Protein AF-A0A0A1F9V7-F1 (afdb_monomer)

Radius of gyration: 19.73 Å; Cα contacts (8 Å, |Δi|>4): 124; chains: 1; bounding box: 33×44×60 Å

Secondary structure (DSSP, 8-state):
--HHHHHHHHSPPHHHHHHHHHHHHHHT-EEEEE-TTSS-EEEE--HHHHHHHHS--EEEEEETTEEEEEESS-----GGGTTT------S--------SS------------

Nearest PDB structures (foldseek):
  3edy-assembly1_A  TM=7.798E-01  e=4.664E-02  Homo sapiens
  1t1e-assembly1_A  TM=7.874E-01  e=8.044E-02  Bacillus sp. MN-32
  3ee6-assembly1_A  TM=8.319E-01  e=1.387E-01  Homo sapiens
  7cim-assembly1_A  TM=3.454E-01  e=3.876E+00  Streptomyces sp. 590 KI-2014
  4s36-assembly1_A  TM=1.949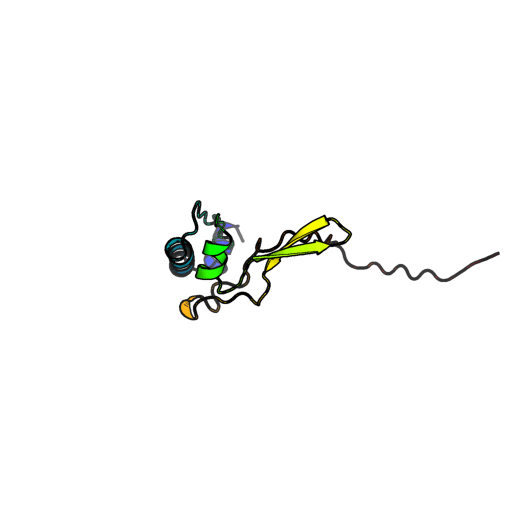E-01  e=2.695E+00  Pseudomonas aeruginosa

Foldseek 3Di:
DDLVVCLVPPADDPVLLVVVVVLLVVLPWAPWDADPSRPDTDTDDDQSSQCSSFVWGKDWDADPNDIWIATPDHTDHPPSNVVVDPDDPDRIPPDDDDPPPDDPPPPDDDDDD

Mean predicted aligned error: 9.05 Å

Organism: NCBI:txid279058

Structure (mmCIF, N/CA/C/O backbone):
data_AF-A0A0A1F9V7-F1
#
_entry.id   AF-A0A0A1F9V7-F1
#
loop_
_atom_site.group_PDB
_atom_site.id
_atom_site.type_symbol
_atom_site.label_atom_id
_atom_site.label_alt_id
_atom_site.label_comp_id
_atom_site.label_asym_id
_atom_site.label_entity_id
_atom_site.label_seq_id
_atom_site.pdbx_PDB_ins_code
_atom_site.Cartn_x
_atom_site.Cartn_y
_atom_site.Cartn_z
_atom_site.occupancy
_atom_site.B_iso_or_equiv
_atom_site.auth_seq_id
_atom_site.auth_comp_id
_atom_site.auth_asym_id
_atom_site.auth_atom_id
_atom_site.pdbx_PDB_model_num
ATOM 1 N N . MET A 1 1 ? -21.193 21.039 9.481 1.00 66.81 1 MET A N 1
ATOM 2 C CA . MET A 1 1 ? -20.562 19.863 10.124 1.00 66.81 1 MET A CA 1
ATOM 3 C C . MET A 1 1 ? -19.089 20.183 10.309 1.00 66.81 1 MET A C 1
ATOM 5 O O . MET A 1 1 ? -18.518 20.747 9.383 1.00 66.81 1 MET A O 1
ATOM 9 N N . THR A 1 2 ? -18.495 19.903 11.471 1.00 85.00 2 THR A N 1
ATOM 10 C CA . THR A 1 2 ? -17.041 20.083 11.671 1.00 85.00 2 THR A CA 1
ATOM 11 C C . THR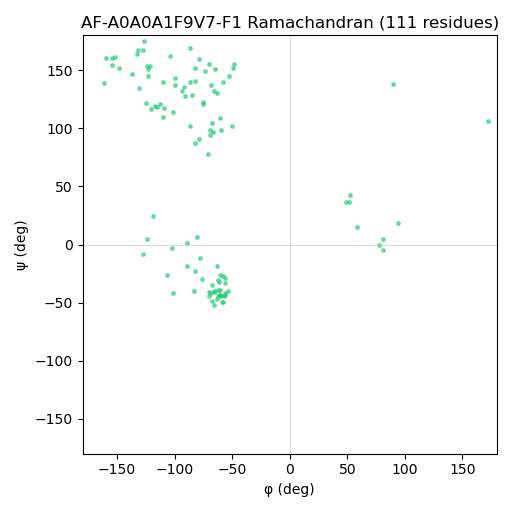 A 1 2 ? -16.258 18.910 11.057 1.00 85.00 2 THR A C 1
ATOM 13 O O . THR A 1 2 ? -16.844 17.838 10.868 1.00 85.00 2 THR A O 1
ATOM 16 N N . PRO A 1 3 ? -14.950 19.057 10.766 1.00 76.50 3 PRO A N 1
ATOM 17 C CA . PRO A 1 3 ? -14.117 17.945 10.297 1.00 76.50 3 PRO A CA 1
ATOM 18 C C . PRO A 1 3 ? -14.171 16.719 11.222 1.00 76.50 3 PRO A C 1
ATOM 20 O O . PRO A 1 3 ? -14.302 15.592 10.760 1.00 76.50 3 PRO A O 1
ATOM 23 N N . GLU A 1 4 ? -14.180 16.930 12.538 1.00 77.56 4 GLU A N 1
ATOM 24 C CA . GLU A 1 4 ? -14.268 15.857 13.538 1.00 77.56 4 GLU A CA 1
ATOM 25 C C . GLU A 1 4 ? -15.619 15.126 13.485 1.00 77.56 4 GLU A C 1
ATOM 27 O O . GLU A 1 4 ? -15.680 13.899 13.575 1.00 77.56 4 GLU A O 1
ATOM 32 N N . GLN A 1 5 ? -16.716 15.867 13.287 1.00 77.25 5 GLN A N 1
ATOM 33 C CA . GLN A 1 5 ? -18.052 15.288 13.117 1.00 77.25 5 GLN A CA 1
ATOM 34 C C . GLN A 1 5 ? -18.178 14.494 11.810 1.00 77.25 5 GLN A C 1
ATOM 36 O O . GLN A 1 5 ? -18.886 13.486 11.788 1.00 77.25 5 GLN A O 1
ATOM 41 N N . PHE A 1 6 ? -17.505 14.927 10.739 1.00 79.94 6 PHE A N 1
ATOM 42 C CA . PHE A 1 6 ? -17.433 14.183 9.480 1.00 79.94 6 PHE A CA 1
ATOM 43 C C . PHE A 1 6 ? -16.670 12.870 9.672 1.00 79.94 6 PHE A C 1
ATOM 45 O O . PHE A 1 6 ? -17.215 11.802 9.397 1.00 79.94 6 PHE A O 1
ATOM 52 N N . THR A 1 7 ? -15.464 12.929 10.243 1.00 75.75 7 THR A N 1
ATOM 53 C CA . THR A 1 7 ? -14.644 11.744 10.532 1.00 75.75 7 THR A CA 1
ATOM 54 C C . THR A 1 7 ? -15.397 10.742 11.403 1.00 75.75 7 THR A C 1
ATOM 56 O O . THR A 1 7 ? -15.406 9.551 11.110 1.00 75.75 7 THR A O 1
ATOM 59 N N . LYS A 1 8 ? -16.107 11.193 12.443 1.00 74.94 8 LYS A N 1
ATOM 60 C CA . LYS A 1 8 ? -16.882 10.289 13.308 1.00 74.94 8 LYS A CA 1
ATOM 61 C C . LYS A 1 8 ? -17.976 9.513 12.560 1.00 74.94 8 LYS A C 1
ATOM 63 O O . LYS A 1 8 ? -18.378 8.451 13.024 1.00 74.94 8 LYS A O 1
ATOM 68 N N . ARG A 1 9 ? -18.486 10.049 11.448 1.00 78.06 9 ARG A N 1
ATOM 69 C CA . ARG A 1 9 ? -19.655 9.503 10.744 1.00 78.06 9 ARG A CA 1
ATOM 70 C C . ARG A 1 9 ? -19.320 8.800 9.431 1.00 78.06 9 ARG A C 1
ATOM 72 O O . ARG A 1 9 ? -20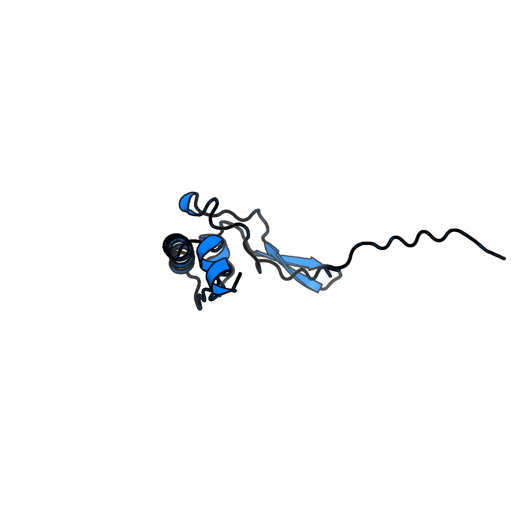.084 7.932 9.027 1.00 78.06 9 ARG A O 1
ATOM 79 N N . PHE A 1 10 ? -18.216 9.174 8.789 1.00 83.00 10 PHE A N 1
ATOM 80 C CA . PHE A 1 10 ? -17.867 8.720 7.441 1.00 83.00 10 PHE A CA 1
ATOM 81 C C . PHE A 1 10 ? -16.463 8.127 7.320 1.00 83.00 10 PHE A C 1
ATOM 83 O O . PHE A 1 10 ? -16.132 7.598 6.264 1.00 83.00 10 PHE A O 1
ATOM 90 N N . ALA A 1 11 ? -15.627 8.213 8.358 1.00 86.00 11 ALA A N 1
ATOM 91 C CA . ALA A 1 11 ? -14.334 7.546 8.320 1.00 86.00 11 ALA A CA 1
ATOM 92 C C . ALA A 1 11 ? -14.464 6.061 8.687 1.00 86.00 11 ALA A C 1
ATOM 94 O O . ALA A 1 11 ? -15.325 5.716 9.507 1.00 86.00 11 ALA A O 1
ATOM 95 N N . PRO A 1 12 ? -13.561 5.205 8.174 1.00 92.69 12 PRO A N 1
ATOM 96 C CA . PRO A 1 12 ? -13.411 3.836 8.651 1.00 92.69 12 PRO A CA 1
ATOM 97 C C . PRO A 1 12 ? -13.300 3.766 10.178 1.00 92.69 12 PRO A C 1
ATOM 99 O O . PRO A 1 12 ? -12.836 4.712 10.833 1.00 92.69 12 PRO A O 1
ATOM 102 N N . THR A 1 13 ? -13.725 2.649 10.764 1.00 93.88 13 THR A N 1
ATOM 103 C CA . THR A 1 13 ? -13.569 2.435 12.207 1.00 93.88 13 THR A CA 1
ATOM 104 C C . THR A 1 13 ? -12.094 2.232 12.556 1.00 93.88 13 THR A C 1
ATOM 106 O O . THR A 1 13 ? -11.302 1.795 11.723 1.00 93.88 13 THR A O 1
ATOM 109 N N . GLU A 1 14 ? -11.699 2.526 13.795 1.00 94.19 14 GLU A N 1
ATOM 110 C CA . GLU A 1 14 ? -10.319 2.267 14.238 1.00 94.19 14 GLU A CA 1
ATOM 111 C C . GLU A 1 14 ? -9.963 0.777 14.174 1.00 94.19 14 GLU A C 1
ATOM 113 O O . GLU A 1 14 ? -8.832 0.428 13.854 1.00 94.19 14 GLU A O 1
ATOM 118 N N . ALA A 1 15 ? -10.942 -0.105 14.402 1.00 95.75 15 ALA A N 1
ATOM 119 C CA . ALA A 1 15 ? -10.758 -1.545 14.272 1.00 95.75 15 ALA A CA 1
ATOM 120 C C . ALA A 1 15 ? -10.458 -1.960 12.822 1.00 95.75 15 ALA A C 1
ATOM 122 O O . ALA A 1 15 ? -9.590 -2.799 12.593 1.00 95.75 15 ALA A O 1
ATOM 123 N N . ASP A 1 16 ? -11.141 -1.367 11.840 1.00 96.56 16 ASP A N 1
ATOM 124 C CA . ASP A 1 16 ? -10.899 -1.659 10.424 1.00 96.56 16 ASP A CA 1
ATOM 125 C C . ASP A 1 16 ? -9.550 -1.117 9.953 1.00 96.56 16 ASP A C 1
ATOM 127 O O . ASP A 1 16 ? -8.810 -1.829 9.275 1.00 96.56 16 ASP A O 1
ATOM 131 N N . VAL A 1 17 ? -9.176 0.089 10.393 1.00 97.56 17 VAL A N 1
ATOM 132 C CA . VAL A 1 17 ? -7.819 0.620 10.189 1.00 97.56 17 VAL A CA 1
ATOM 133 C C . VAL A 1 17 ? -6.775 -0.323 10.781 1.00 97.56 17 VAL A C 1
ATOM 135 O O . VAL A 1 17 ? -5.789 -0.626 10.113 1.00 97.56 17 VAL A O 1
ATOM 138 N N . GLY A 1 18 ? -7.006 -0.831 11.994 1.00 97.94 18 GLY A N 1
ATOM 139 C CA . GLY A 1 18 ? -6.113 -1.783 12.653 1.00 97.94 18 GLY A CA 1
ATOM 140 C C . GLY A 1 18 ? -5.862 -3.042 11.820 1.00 97.94 18 GLY A C 1
ATOM 141 O O . GLY A 1 18 ? -4.714 -3.455 11.688 1.00 97.94 18 GLY A O 1
ATOM 142 N N . LYS A 1 19 ? -6.896 -3.600 11.176 1.00 98.12 19 LYS A N 1
ATOM 143 C CA . LYS A 1 19 ? -6.743 -4.761 10.275 1.00 98.12 19 LYS A CA 1
ATOM 144 C C . LYS A 1 19 ? -5.853 -4.446 9.071 1.00 98.12 19 LYS A C 1
ATOM 146 O O . LYS A 1 19 ? -5.069 -5.296 8.652 1.00 98.12 19 LYS A O 1
ATOM 151 N N . VAL A 1 20 ? -5.977 -3.245 8.499 1.00 98.06 20 VAL A N 1
ATOM 152 C CA . VAL A 1 20 ? -5.147 -2.831 7.357 1.00 98.06 20 VAL A CA 1
ATOM 153 C C . VAL A 1 20 ? -3.700 -2.611 7.797 1.00 98.06 20 VAL A C 1
ATOM 155 O O . VAL A 1 20 ? -2.793 -3.091 7.123 1.00 98.06 20 VAL A O 1
ATOM 158 N N . VAL A 1 21 ? -3.476 -1.947 8.936 1.00 98.50 21 VAL A N 1
ATOM 159 C CA . VAL A 1 21 ? -2.131 -1.762 9.510 1.00 98.50 21 VAL A CA 1
ATOM 160 C C . VAL A 1 21 ? -1.472 -3.115 9.770 1.00 98.50 21 VAL A C 1
ATOM 162 O O . VAL A 1 21 ? -0.369 -3.352 9.288 1.00 98.50 21 VAL A O 1
ATOM 165 N N . GLU A 1 22 ? -2.174 -4.037 10.427 1.00 98.44 22 GLU A N 1
ATOM 166 C CA . GLU A 1 22 ? -1.660 -5.377 10.722 1.00 98.44 22 GLU A CA 1
ATOM 167 C C . GLU A 1 22 ? -1.312 -6.158 9.443 1.00 98.44 22 GLU A C 1
ATOM 169 O O . GLU A 1 22 ? -0.294 -6.851 9.385 1.00 98.44 22 GLU A O 1
ATOM 174 N N . HIS A 1 23 ? -2.129 -6.041 8.391 1.00 98.12 23 HIS A N 1
ATOM 175 C CA . HIS A 1 23 ? -1.836 -6.645 7.088 1.00 98.12 23 HIS A CA 1
ATOM 176 C C . HIS A 1 23 ? -0.554 -6.084 6.464 1.00 98.12 23 HIS A C 1
ATOM 178 O O . HIS A 1 23 ? 0.280 -6.849 5.972 1.00 98.12 23 HIS A O 1
ATOM 184 N N . LEU A 1 24 ? -0.376 -4.761 6.505 1.00 98.38 24 LEU A N 1
ATOM 185 C CA . LEU A 1 24 ? 0.824 -4.098 5.993 1.00 98.38 24 LEU A CA 1
ATOM 186 C C . LEU A 1 24 ? 2.073 -4.524 6.781 1.00 98.38 24 LEU A C 1
ATOM 188 O O . LEU A 1 24 ? 3.064 -4.926 6.168 1.00 98.38 24 LEU A O 1
ATOM 192 N N . GLU A 1 25 ? 2.008 -4.527 8.113 1.00 98.50 25 GLU A N 1
ATOM 193 C CA . GLU A 1 25 ? 3.105 -4.973 8.985 1.00 98.50 25 GLU A CA 1
ATOM 194 C C . GLU A 1 25 ? 3.495 -6.428 8.705 1.00 98.50 25 GLU A C 1
ATOM 196 O O . GLU A 1 25 ? 4.667 -6.728 8.471 1.00 98.50 25 GLU A O 1
ATOM 201 N N . LYS A 1 26 ? 2.513 -7.338 8.649 1.00 98.19 26 LYS A N 1
ATOM 202 C CA . LYS A 1 26 ? 2.739 -8.765 8.351 1.00 98.19 26 LYS A CA 1
ATOM 203 C C . LYS A 1 26 ? 3.334 -9.000 6.968 1.00 98.19 26 LYS A C 1
ATOM 205 O O . LYS A 1 26 ? 4.075 -9.961 6.776 1.00 98.19 26 LYS A O 1
ATOM 210 N N . SER A 1 27 ? 3.010 -8.133 6.016 1.00 98.00 27 SER A N 1
ATOM 211 C CA . SER A 1 27 ? 3.557 -8.188 4.659 1.00 98.00 27 SER A CA 1
ATOM 212 C C . SER A 1 27 ? 4.981 -7.625 4.573 1.00 98.00 27 SER A C 1
ATOM 214 O O . SER A 1 27 ? 5.647 -7.821 3.557 1.00 98.00 27 SER A O 1
ATOM 216 N N . GLY A 1 28 ? 5.459 -6.954 5.629 1.00 98.31 28 GLY A N 1
ATOM 217 C CA . GLY A 1 28 ? 6.800 -6.379 5.731 1.00 98.31 28 GLY A CA 1
ATOM 218 C C . GLY A 1 28 ? 6.895 -4.909 5.316 1.00 98.31 28 GLY A C 1
ATOM 219 O O . GLY A 1 28 ? 7.991 -4.453 4.983 1.00 98.31 28 GLY A O 1
ATOM 220 N N . PHE A 1 29 ? 5.774 -4.181 5.264 1.00 98.50 29 PHE A N 1
ATOM 221 C CA . PHE A 1 29 ? 5.793 -2.728 5.091 1.00 98.50 29 PHE A CA 1
ATOM 222 C C . PHE A 1 29 ? 6.255 -2.044 6.382 1.00 98.50 29 PHE A C 1
ATOM 224 O O . PHE A 1 29 ? 6.016 -2.533 7.486 1.00 98.50 29 PHE A O 1
ATOM 231 N N . ILE A 1 30 ? 6.904 -0.893 6.232 1.00 98.56 30 ILE A N 1
ATOM 232 C CA . ILE A 1 30 ? 7.435 -0.077 7.329 1.00 98.56 30 ILE A CA 1
ATOM 233 C C . ILE A 1 30 ? 6.927 1.362 7.221 1.00 98.56 30 ILE A C 1
ATOM 235 O O . ILE A 1 30 ? 6.260 1.717 6.249 1.00 98.56 30 ILE A O 1
ATOM 239 N N . ASN A 1 31 ? 7.248 2.199 8.214 1.00 98.38 31 ASN A N 1
ATOM 240 C CA . ASN A 1 31 ? 6.879 3.620 8.236 1.00 98.38 31 ASN A CA 1
ATOM 241 C C . ASN A 1 31 ? 5.372 3.837 8.001 1.00 98.38 31 ASN A C 1
ATOM 243 O O . ASN A 1 31 ? 4.962 4.710 7.240 1.00 98.38 31 ASN A O 1
ATOM 247 N N . ILE A 1 32 ? 4.549 2.998 8.641 1.00 98.56 32 ILE A N 1
ATOM 248 C CA . ILE A 1 32 ? 3.097 3.012 8.473 1.00 98.56 32 ILE A CA 1
ATOM 249 C C . ILE A 1 32 ? 2.515 4.210 9.224 1.00 98.56 32 ILE A C 1
ATOM 251 O O . ILE A 1 32 ? 2.660 4.330 10.440 1.00 98.56 32 ILE A O 1
ATOM 255 N N . VAL A 1 33 ? 1.836 5.092 8.495 1.00 98.44 33 VAL A N 1
ATOM 256 C CA . VAL A 1 33 ? 1.218 6.307 9.031 1.00 98.44 33 VAL A CA 1
ATOM 257 C C . VAL A 1 33 ? -0.257 6.322 8.667 1.00 98.44 33 VAL A C 1
ATOM 259 O O . VAL A 1 33 ? -0.621 6.324 7.493 1.00 98.44 33 VAL A O 1
ATOM 262 N N . VAL A 1 34 ? -1.109 6.379 9.688 1.00 98.00 34 VAL A N 1
ATOM 263 C CA . VAL A 1 34 ? -2.556 6.552 9.537 1.00 98.00 34 VAL A CA 1
ATOM 264 C C . VAL A 1 34 ? -2.878 8.044 9.562 1.00 98.00 34 VAL A C 1
ATOM 266 O O . VAL A 1 34 ? -2.488 8.756 10.490 1.00 98.00 34 VAL A O 1
ATOM 269 N N . SER A 1 35 ? -3.608 8.535 8.561 1.00 95.38 35 SER A N 1
ATOM 270 C CA . SER A 1 35 ? -4.063 9.925 8.544 1.00 95.38 35 SER A CA 1
ATOM 271 C C . SER A 1 35 ? -5.058 10.207 9.686 1.00 95.38 35 SER A C 1
ATOM 273 O O . SER A 1 35 ? -5.838 9.327 10.056 1.00 95.38 35 SER A O 1
ATOM 275 N N . PRO A 1 36 ? -5.141 11.444 10.219 1.00 90.12 36 PRO A N 1
ATOM 276 C CA . PRO A 1 36 ? -6.074 11.769 11.308 1.00 90.12 36 PRO A CA 1
ATOM 277 C C . PRO A 1 36 ? -7.554 11.499 10.986 1.00 90.12 36 PRO A C 1
ATOM 279 O O . PRO A 1 36 ? -8.357 11.242 11.879 1.00 90.12 36 PRO A O 1
ATOM 282 N N . ASN A 1 37 ? -7.927 11.549 9.702 1.00 88.94 37 ASN A N 1
ATOM 283 C CA . ASN A 1 37 ? -9.274 11.232 9.225 1.00 88.94 37 ASN A CA 1
ATOM 284 C C . ASN A 1 37 ? -9.472 9.744 8.873 1.00 88.94 37 ASN A C 1
ATOM 286 O O . ASN A 1 37 ? -10.558 9.391 8.426 1.00 88.94 37 ASN A O 1
ATOM 290 N N . ARG A 1 38 ? -8.452 8.889 9.053 1.00 95.19 38 ARG A N 1
ATOM 291 C CA . ARG A 1 38 ? -8.455 7.436 8.787 1.00 95.19 38 ARG A CA 1
ATOM 292 C C . ARG A 1 38 ? -8.774 7.021 7.348 1.00 95.19 38 ARG A C 1
ATOM 294 O O . ARG A 1 38 ? -9.064 5.858 7.097 1.00 95.19 38 ARG A O 1
ATOM 301 N N . GLN A 1 39 ? -8.724 7.958 6.406 1.00 93.62 39 GLN A N 1
ATOM 302 C CA . GLN A 1 39 ? -8.998 7.687 4.992 1.00 93.62 39 GLN A CA 1
ATOM 303 C C . GLN A 1 39 ? -7.752 7.274 4.209 1.00 93.62 39 GLN A C 1
ATOM 305 O O . GLN A 1 39 ? -7.881 6.712 3.127 1.00 93.62 39 GLN A O 1
ATOM 310 N N . LEU A 1 40 ? -6.556 7.558 4.730 1.00 95.94 40 LEU A N 1
ATOM 311 C CA . LEU A 1 40 ? -5.301 7.203 4.085 1.00 95.94 40 LEU A CA 1
ATOM 312 C C . LEU A 1 40 ? -4.378 6.513 5.083 1.00 95.94 40 LEU A C 1
ATOM 314 O O . LEU A 1 40 ? -4.195 6.977 6.210 1.00 95.94 40 LEU A O 1
ATOM 318 N N . ILE A 1 41 ? -3.780 5.417 4.634 1.00 98.19 41 ILE A 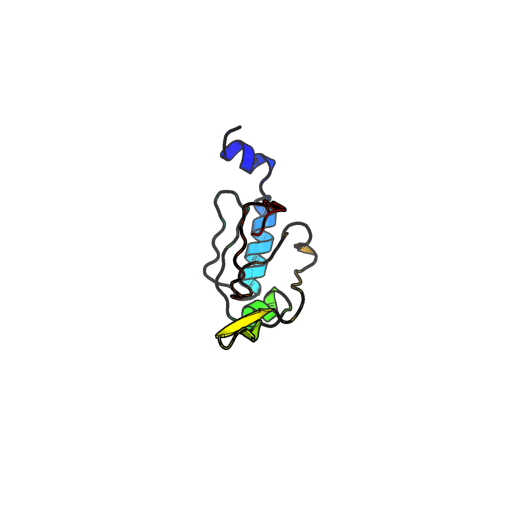N 1
ATOM 319 C CA . ILE A 1 41 ? -2.681 4.750 5.318 1.00 98.19 41 ILE A CA 1
ATOM 320 C C . ILE A 1 41 ? -1.510 4.754 4.342 1.00 98.19 41 ILE A C 1
ATOM 322 O O . ILE A 1 41 ? -1.608 4.186 3.254 1.00 98.19 41 ILE A O 1
ATOM 326 N N . SER A 1 42 ? -0.431 5.430 4.718 1.00 98.25 42 SER A N 1
ATOM 327 C CA . SER A 1 42 ? 0.813 5.470 3.946 1.00 98.25 42 SER A CA 1
ATOM 328 C C . SER A 1 42 ? 1.806 4.489 4.545 1.00 98.25 42 SER A C 1
ATOM 330 O O . SER A 1 42 ? 1.852 4.347 5.762 1.00 98.25 42 SER A O 1
ATOM 332 N N . ALA A 1 43 ? 2.599 3.828 3.708 1.00 98.25 43 ALA A N 1
ATOM 333 C CA . ALA A 1 43 ? 3.646 2.916 4.144 1.00 98.25 43 ALA A CA 1
ATOM 334 C C . ALA A 1 43 ? 4.749 2.817 3.085 1.00 98.25 43 ALA A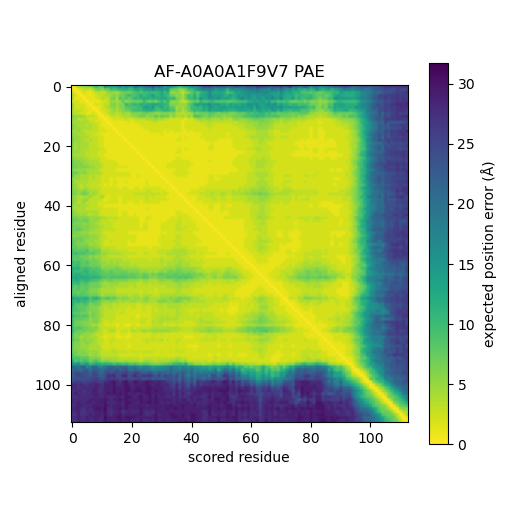 C 1
ATOM 336 O O . ALA A 1 43 ? 4.524 3.105 1.907 1.00 98.25 43 ALA A O 1
ATOM 337 N N . GLU A 1 44 ? 5.925 2.364 3.499 1.00 98.44 44 GLU A N 1
ATOM 338 C CA . GLU A 1 44 ? 7.071 2.118 2.628 1.00 98.44 44 GLU A CA 1
ATOM 339 C C . GLU A 1 44 ? 7.329 0.616 2.507 1.00 98.44 44 GLU A C 1
ATOM 341 O O . GLU A 1 44 ? 7.221 -0.136 3.477 1.00 98.44 44 GLU A O 1
ATOM 346 N N . GLY A 1 45 ? 7.673 0.157 1.305 1.00 96.19 45 GLY A N 1
ATOM 347 C CA . GLY A 1 45 ? 7.907 -1.257 1.039 1.00 96.19 45 GLY A CA 1
ATOM 348 C C . GLY A 1 45 ? 8.739 -1.487 -0.214 1.00 96.19 45 GLY A C 1
ATOM 349 O O . GLY A 1 45 ? 8.853 -0.627 -1.086 1.00 96.19 45 GLY A O 1
ATOM 350 N N . THR A 1 46 ? 9.329 -2.676 -0.303 1.00 97.38 46 THR A N 1
ATOM 351 C CA . THR A 1 46 ? 10.067 -3.121 -1.493 1.00 97.38 46 THR A CA 1
ATOM 352 C C . THR A 1 46 ? 9.121 -3.760 -2.513 1.00 97.38 46 THR A C 1
ATOM 354 O O . THR A 1 46 ? 7.986 -4.109 -2.189 1.00 97.38 46 THR A O 1
ATOM 357 N N . ALA A 1 47 ? 9.596 -4.017 -3.737 1.00 96.25 47 ALA A N 1
ATOM 358 C CA . ALA A 1 47 ? 8.829 -4.794 -4.716 1.00 96.25 47 ALA A CA 1
ATOM 359 C C . ALA A 1 47 ? 8.434 -6.193 -4.193 1.00 96.25 47 ALA A C 1
ATOM 361 O O . ALA A 1 47 ? 7.348 -6.675 -4.503 1.00 96.25 47 ALA A O 1
ATOM 362 N N . ALA A 1 48 ? 9.277 -6.819 -3.360 1.00 97.06 48 ALA A N 1
ATOM 363 C CA . ALA A 1 48 ? 8.959 -8.095 -2.718 1.00 97.06 48 ALA A CA 1
ATOM 364 C C . ALA A 1 48 ? 7.837 -7.942 -1.677 1.00 97.06 48 ALA A C 1
ATOM 366 O O . ALA A 1 48 ? 6.916 -8.752 -1.638 1.00 97.06 48 ALA A O 1
ATOM 367 N N . THR A 1 49 ? 7.872 -6.865 -0.888 1.00 97.56 49 THR A N 1
ATOM 368 C CA . THR A 1 49 ? 6.819 -6.516 0.076 1.00 97.56 49 THR A CA 1
ATOM 369 C C . THR A 1 49 ? 5.470 -6.316 -0.624 1.00 97.56 49 THR A C 1
ATOM 371 O O . THR A 1 49 ? 4.454 -6.852 -0.187 1.00 97.56 49 THR A O 1
ATOM 374 N N . VAL A 1 50 ? 5.463 -5.599 -1.756 1.00 97.19 50 VAL A N 1
ATOM 375 C CA . VAL A 1 50 ? 4.266 -5.398 -2.591 1.00 97.19 50 VAL A CA 1
ATOM 376 C C . VAL A 1 50 ? 3.724 -6.730 -3.107 1.00 97.19 50 VAL A C 1
ATOM 378 O O . VAL A 1 50 ? 2.519 -6.966 -3.034 1.00 97.19 50 VAL A O 1
ATOM 381 N N . GLN A 1 51 ? 4.598 -7.627 -3.568 1.00 96.75 51 GLN A N 1
ATOM 382 C CA . GLN A 1 51 ? 4.189 -8.954 -4.025 1.00 96.75 51 GLN A CA 1
ATOM 383 C C . GLN A 1 51 ? 3.518 -9.773 -2.925 1.00 96.75 51 GLN A C 1
ATOM 385 O O . GLN A 1 51 ? 2.484 -10.387 -3.180 1.00 96.75 51 GLN A O 1
ATOM 390 N N . VAL A 1 52 ? 4.068 -9.760 -1.712 1.00 97.25 52 VAL A N 1
ATOM 391 C CA . VAL A 1 52 ? 3.493 -10.485 -0.571 1.00 97.25 52 VAL A CA 1
ATOM 392 C C . VAL A 1 52 ? 2.161 -9.870 -0.140 1.00 97.25 52 VAL A C 1
ATOM 394 O O . VAL A 1 52 ? 1.173 -10.587 0.009 1.00 97.25 52 VAL A O 1
ATOM 397 N N . GLY A 1 53 ? 2.110 -8.549 0.037 1.00 95.94 53 GLY A N 1
ATOM 398 C CA . GLY A 1 53 ? 0.930 -7.888 0.597 1.00 95.94 53 GLY A CA 1
ATOM 399 C C . GLY A 1 53 ? -0.235 -7.746 -0.374 1.00 95.94 53 GLY A C 1
ATOM 400 O O . GLY A 1 53 ? -1.389 -7.757 0.054 1.00 95.94 53 GLY A O 1
ATOM 401 N N . PHE A 1 54 ? 0.046 -7.628 -1.671 1.00 96.38 54 PHE A N 1
ATOM 402 C CA . PHE A 1 54 ? -0.958 -7.277 -2.676 1.00 96.38 54 PHE A CA 1
ATOM 403 C C . PHE A 1 54 ? -1.082 -8.277 -3.828 1.00 96.38 54 PHE A C 1
ATOM 405 O O . PHE A 1 54 ? -1.826 -8.023 -4.776 1.00 96.38 54 PHE A O 1
ATOM 412 N N . HIS A 1 55 ? -0.360 -9.403 -3.760 1.00 96.06 55 HIS A N 1
ATOM 413 C CA . HIS A 1 55 ? -0.355 -10.462 -4.779 1.00 96.06 55 HIS A CA 1
ATOM 414 C C . HIS A 1 55 ? -0.155 -9.931 -6.205 1.00 96.06 55 HIS A C 1
ATOM 416 O O . HIS A 1 55 ? -0.734 -10.437 -7.164 1.00 96.06 55 HIS A O 1
ATOM 422 N N . THR A 1 56 ? 0.679 -8.902 -6.344 1.00 94.88 56 THR A N 1
ATOM 423 C CA . THR A 1 56 ? 1.013 -8.302 -7.634 1.00 94.88 56 THR A CA 1
ATOM 424 C C . THR A 1 56 ? 2.502 -8.020 -7.722 1.00 94.88 56 THR A C 1
ATOM 426 O O . THR A 1 56 ? 3.153 -7.708 -6.728 1.00 94.88 56 THR A O 1
ATOM 429 N N . THR A 1 57 ? 3.070 -8.135 -8.917 1.00 94.81 57 THR A N 1
ATOM 430 C CA . THR A 1 57 ? 4.500 -7.885 -9.126 1.00 94.81 57 THR A CA 1
ATOM 431 C C . THR A 1 57 ? 4.730 -6.497 -9.704 1.00 94.81 57 THR A C 1
ATOM 433 O O . THR A 1 57 ? 4.031 -6.084 -10.624 1.00 94.81 57 THR A O 1
ATOM 436 N N . LEU A 1 58 ? 5.738 -5.779 -9.202 1.00 95.31 58 LEU A N 1
ATOM 437 C CA . LEU A 1 58 ? 6.205 -4.549 -9.843 1.00 95.31 58 LEU A CA 1
ATOM 438 C C . LEU A 1 58 ? 7.207 -4.892 -10.942 1.00 95.31 58 LEU A C 1
ATOM 440 O O . LEU A 1 58 ? 8.187 -5.603 -10.703 1.00 95.31 58 LEU A O 1
ATOM 444 N N . LYS A 1 59 ? 6.979 -4.368 -12.144 1.00 95.62 59 LYS A N 1
ATOM 445 C CA . LYS A 1 59 ? 7.872 -4.551 -13.293 1.00 95.62 59 LYS A CA 1
ATOM 446 C C . LYS A 1 59 ? 8.305 -3.209 -13.853 1.00 95.62 59 LYS A C 1
ATOM 448 O O . LYS A 1 59 ? 7.603 -2.214 -13.720 1.00 95.62 59 LYS A O 1
ATOM 453 N N . ASN A 1 60 ? 9.478 -3.208 -14.483 1.00 95.31 60 ASN A N 1
ATOM 454 C CA . ASN A 1 60 ? 9.978 -2.057 -15.217 1.00 95.31 60 ASN A CA 1
ATOM 455 C C . ASN A 1 60 ? 9.449 -2.082 -16.653 1.00 95.31 60 ASN A C 1
ATOM 457 O O . ASN A 1 60 ? 9.452 -3.132 -17.297 1.00 95.31 60 ASN A O 1
ATOM 461 N N . PHE A 1 61 ? 9.087 -0.913 -17.159 1.00 92.06 61 PHE A N 1
ATOM 462 C CA . PHE A 1 61 ? 8.636 -0.677 -18.523 1.00 92.06 61 PHE A CA 1
ATOM 463 C C . PHE A 1 61 ? 9.377 0.529 -19.108 1.00 92.06 61 PHE A C 1
ATOM 465 O O . PHE A 1 61 ? 10.023 1.287 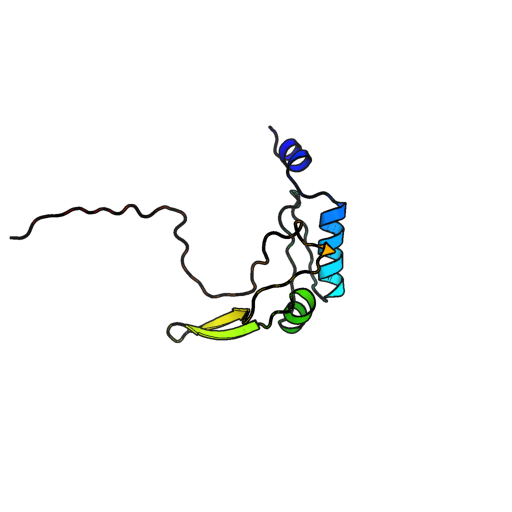-18.382 1.00 92.06 61 PHE A O 1
ATOM 472 N N . TYR A 1 62 ? 9.271 0.713 -20.423 1.00 93.38 62 TYR A N 1
ATOM 473 C CA . TYR A 1 62 ? 9.739 1.915 -21.108 1.00 93.38 62 TYR A CA 1
ATOM 474 C C . TYR A 1 62 ? 8.547 2.622 -21.745 1.00 93.38 62 TYR A C 1
ATOM 476 O O . TYR A 1 62 ? 7.889 2.052 -22.614 1.00 93.38 62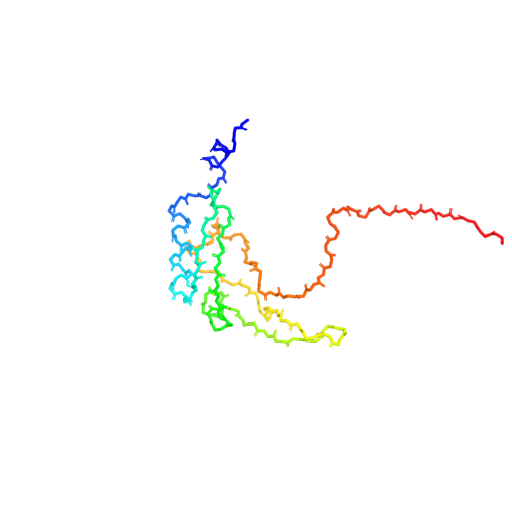 TYR A O 1
ATOM 484 N N . LEU A 1 63 ? 8.288 3.860 -21.330 1.00 88.50 63 LEU A N 1
ATOM 485 C CA . LEU A 1 63 ? 7.269 4.727 -21.915 1.00 88.50 63 LEU A CA 1
ATOM 486 C C . LEU A 1 63 ? 7.967 5.931 -22.543 1.00 88.50 63 LEU A C 1
ATOM 488 O O . LEU A 1 63 ? 8.658 6.671 -21.851 1.00 88.50 63 LEU A O 1
ATOM 492 N N . ASN A 1 64 ? 7.829 6.110 -23.860 1.00 89.69 64 ASN A N 1
ATOM 493 C CA . ASN A 1 64 ? 8.492 7.189 -24.608 1.00 89.69 64 ASN A CA 1
ATOM 494 C C . ASN A 1 64 ? 10.015 7.270 -24.349 1.00 89.69 64 ASN A C 1
ATOM 496 O O . ASN A 1 64 ? 10.587 8.350 -24.259 1.00 89.69 64 ASN A O 1
ATOM 500 N N . GLY A 1 65 ? 10.672 6.115 -24.185 1.00 92.25 65 GLY A N 1
ATOM 501 C CA . GLY A 1 65 ? 12.105 6.025 -23.877 1.00 92.25 65 GLY A CA 1
ATOM 502 C C . GLY A 1 65 ? 12.475 6.233 -22.401 1.00 92.25 65 GLY A C 1
ATOM 503 O O . GLY A 1 65 ? 13.632 6.025 -22.041 1.00 92.25 65 GLY A O 1
ATOM 504 N N . VAL A 1 66 ? 11.519 6.569 -21.530 1.00 91.56 66 VAL A N 1
ATOM 505 C CA . VAL A 1 66 ? 11.729 6.735 -20.084 1.00 91.56 66 VAL A CA 1
ATOM 506 C C . VAL A 1 66 ? 11.421 5.433 -19.353 1.00 91.56 66 VAL A C 1
ATOM 508 O O . VAL A 1 66 ? 10.379 4.814 -19.574 1.00 91.56 66 VAL A O 1
ATOM 511 N N . LYS A 1 67 ? 12.327 5.014 -18.464 1.00 93.62 67 LYS A N 1
ATOM 512 C CA . LYS A 1 67 ? 12.118 3.844 -17.608 1.00 93.62 67 LYS A CA 1
ATOM 513 C C . LYS A 1 67 ? 11.135 4.186 -16.486 1.00 93.62 67 LYS A C 1
ATOM 515 O O . LYS A 1 67 ? 11.399 5.076 -15.683 1.00 93.62 67 LYS A O 1
ATOM 520 N N . VAL A 1 68 ? 10.046 3.433 -16.412 1.00 94.44 68 VAL A N 1
ATOM 521 C CA . VAL A 1 68 ? 8.992 3.537 -15.391 1.00 94.44 68 VAL A CA 1
ATOM 522 C C . VAL A 1 68 ? 8.756 2.168 -14.753 1.00 94.44 68 VAL A C 1
ATOM 524 O O . VAL A 1 68 ? 9.223 1.154 -15.274 1.00 94.44 68 VAL A O 1
ATOM 527 N N . PHE A 1 69 ? 8.032 2.115 -13.641 1.00 94.69 69 PHE A N 1
ATOM 528 C CA . PHE A 1 69 ? 7.523 0.884 -13.053 1.00 94.69 69 PHE A CA 1
ATOM 529 C C . PHE A 1 69 ? 6.004 0.935 -12.899 1.00 94.69 69 PHE A C 1
ATOM 531 O O . PHE A 1 69 ? 5.417 2.004 -12.721 1.00 94.69 69 PHE A O 1
ATOM 538 N N . ALA A 1 70 ? 5.383 -0.239 -12.952 1.00 95.12 70 ALA A N 1
ATOM 539 C CA . ALA A 1 70 ? 3.969 -0.432 -12.662 1.00 95.12 70 ALA A CA 1
ATOM 540 C C . ALA A 1 70 ? 3.715 -1.853 -12.141 1.00 95.12 70 ALA A C 1
ATOM 542 O O . ALA A 1 70 ? 4.539 -2.756 -12.345 1.00 95.12 70 ALA A O 1
ATOM 543 N N . ASN A 1 71 ? 2.571 -2.058 -11.491 1.00 93.81 71 ASN A N 1
ATOM 544 C CA . ASN A 1 71 ? 2.065 -3.388 -11.180 1.00 93.81 71 ASN A CA 1
ATOM 545 C C . ASN A 1 71 ? 1.712 -4.137 -12.477 1.00 93.81 71 ASN A C 1
ATOM 547 O O . ASN A 1 71 ? 1.056 -3.596 -13.364 1.00 93.81 71 ASN A O 1
ATOM 551 N N . ALA A 1 72 ? 2.168 -5.380 -12.598 1.00 91.50 72 ALA A N 1
ATOM 552 C CA . ALA A 1 72 ? 1.965 -6.202 -13.790 1.00 91.50 72 ALA A CA 1
ATOM 553 C C . ALA A 1 72 ? 0.595 -6.891 -13.820 1.00 91.50 72 ALA A C 1
ATOM 555 O O . ALA A 1 72 ? 0.113 -7.247 -14.891 1.00 91.50 72 ALA A O 1
ATOM 556 N N . ASP A 1 73 ? -0.010 -7.065 -12.647 1.00 91.38 73 ASP A N 1
ATOM 557 C CA . ASP A 1 73 ? -1.263 -7.780 -12.439 1.00 91.38 73 ASP A CA 1
ATOM 558 C C . ASP A 1 73 ? -2.197 -6.940 -11.558 1.00 91.38 73 ASP A C 1
ATOM 560 O O . ASP A 1 73 ? -1.760 -6.003 -10.875 1.00 91.38 73 ASP A O 1
ATOM 564 N N . ALA A 1 74 ? -3.487 -7.280 -11.544 1.00 91.56 74 ALA A N 1
ATOM 565 C CA . ALA A 1 74 ? -4.448 -6.651 -10.643 1.00 91.56 74 ALA A CA 1
ATOM 566 C C . ALA A 1 74 ? -4.030 -6.823 -9.171 1.00 91.56 74 ALA A C 1
ATOM 568 O O . ALA A 1 74 ? -3.565 -7.886 -8.762 1.00 91.56 74 ALA A O 1
ATOM 569 N N . VAL A 1 75 ? -4.220 -5.769 -8.378 1.00 93.69 75 VAL A N 1
ATOM 570 C CA . VAL A 1 75 ? -4.010 -5.802 -6.927 1.00 93.69 75 VAL A CA 1
ATOM 571 C C . VAL A 1 75 ? -5.070 -6.679 -6.275 1.00 93.69 75 VAL A C 1
ATOM 573 O O . VAL A 1 75 ? -6.254 -6.567 -6.594 1.00 93.69 75 VAL A O 1
ATOM 576 N N . GLN A 1 76 ? -4.654 -7.509 -5.323 1.00 94.81 76 GLN A N 1
ATOM 577 C CA . GLN A 1 76 ? -5.558 -8.294 -4.492 1.00 94.81 76 GLN A CA 1
ATOM 578 C C . GLN A 1 76 ? -5.309 -7.982 -3.021 1.00 94.81 76 GLN A C 1
ATOM 580 O O . GLN A 1 76 ? -4.176 -7.775 -2.595 1.00 94.81 76 GLN A O 1
ATOM 585 N N . VAL A 1 77 ? -6.376 -7.992 -2.232 1.00 93.62 77 VAL A N 1
ATOM 586 C CA . VAL A 1 77 ? -6.311 -7.884 -0.772 1.00 93.62 77 VAL A CA 1
ATOM 587 C C . VAL A 1 77 ? -6.961 -9.119 -0.152 1.00 93.62 77 VAL A C 1
ATOM 589 O O . VAL A 1 77 ? -7.835 -9.724 -0.781 1.00 93.62 77 VAL A O 1
ATOM 592 N N . PRO A 1 78 ? -6.578 -9.514 1.075 1.00 93.19 78 PRO A N 1
ATOM 593 C CA . PRO A 1 78 ? -7.308 -10.539 1.807 1.00 93.19 78 PRO A CA 1
ATOM 594 C C . PRO A 1 78 ? -8.799 -10.204 1.885 1.00 93.19 78 PRO A C 1
ATOM 596 O O . PRO A 1 78 ? -9.172 -9.045 2.062 1.00 93.19 78 PRO A O 1
ATOM 599 N N . SER A 1 79 ? -9.661 -11.222 1.832 1.00 93.25 79 SER A N 1
ATOM 600 C CA . SER A 1 79 ? -11.119 -11.039 1.914 1.00 93.25 79 SER A CA 1
ATOM 601 C C . SER A 1 79 ? -11.562 -10.292 3.176 1.00 93.25 79 SER A C 1
ATOM 603 O O . SER A 1 79 ? -12.550 -9.569 3.143 1.00 93.25 79 SER A O 1
ATOM 605 N N . ALA A 1 80 ? -10.801 -10.403 4.269 1.00 93.06 80 ALA A N 1
ATOM 606 C CA . ALA A 1 80 ? -11.027 -9.663 5.510 1.00 93.06 80 ALA A CA 1
ATOM 607 C C . ALA A 1 80 ? -10.885 -8.133 5.369 1.00 93.06 80 ALA A C 1
ATOM 609 O O . ALA A 1 80 ? -11.366 -7.405 6.236 1.00 93.06 80 ALA A O 1
ATOM 610 N N . LEU A 1 81 ? -10.228 -7.654 4.307 1.00 95.06 81 LEU A N 1
ATOM 611 C CA . LEU A 1 81 ? -10.072 -6.234 3.977 1.00 95.06 81 LEU A CA 1
ATOM 612 C C . LEU A 1 81 ? -11.010 -5.776 2.851 1.00 95.06 81 LEU A C 1
ATOM 614 O O . LEU A 1 81 ? -11.025 -4.592 2.505 1.00 95.06 81 LEU A O 1
ATOM 618 N N . ALA A 1 82 ? -11.796 -6.689 2.271 1.00 91.06 82 ALA A N 1
ATOM 619 C CA . ALA A 1 82 ? -12.760 -6.341 1.237 1.00 91.06 82 ALA A CA 1
ATOM 620 C C . ALA A 1 82 ? -13.824 -5.386 1.806 1.00 91.06 82 ALA A C 1
ATOM 622 O O . ALA A 1 82 ? -14.393 -5.636 2.867 1.00 91.06 82 ALA A O 1
ATOM 623 N N . GLY A 1 83 ? -14.074 -4.276 1.106 1.00 88.88 83 GLY A N 1
ATOM 624 C CA . GLY A 1 83 ? -14.980 -3.216 1.568 1.00 88.88 83 GLY A CA 1
ATOM 625 C C . GLY A 1 83 ? -14.398 -2.289 2.644 1.00 88.88 83 GLY A C 1
ATOM 626 O O . GLY A 1 83 ? -15.089 -1.368 3.068 1.00 88.88 83 GLY A O 1
ATOM 627 N N . ILE A 1 84 ? -13.150 -2.514 3.077 1.00 95.06 84 ILE A N 1
ATOM 628 C CA . ILE A 1 84 ? -12.375 -1.584 3.918 1.00 95.06 84 ILE A CA 1
ATOM 629 C C . ILE A 1 84 ? -11.368 -0.816 3.053 1.00 95.06 84 ILE A C 1
ATOM 631 O O . ILE A 1 84 ? -11.169 0.382 3.240 1.00 95.06 84 ILE A O 1
ATOM 635 N N . VAL A 1 85 ? -10.718 -1.518 2.119 1.00 95.06 85 VAL A N 1
ATOM 636 C CA . VAL A 1 85 ? -9.735 -0.947 1.192 1.00 95.06 85 VAL A CA 1
ATOM 637 C C . VAL A 1 85 ? -10.386 -0.727 -0.168 1.00 95.06 85 VAL A C 1
ATOM 639 O O . VAL A 1 85 ? -10.722 -1.690 -0.854 1.00 95.06 85 VAL A O 1
ATOM 642 N N . ASP A 1 86 ? -10.508 0.537 -0.568 1.00 93.31 86 ASP A N 1
ATOM 643 C CA . ASP A 1 86 ? -11.060 0.907 -1.876 1.00 93.31 86 ASP A CA 1
ATOM 644 C C . ASP A 1 86 ? -10.012 0.836 -2.996 1.00 93.31 86 ASP A C 1
ATOM 646 O O . ASP A 1 86 ? -10.304 0.396 -4.107 1.00 93.31 86 ASP A O 1
ATOM 650 N N . ALA A 1 87 ? -8.778 1.272 -2.721 1.00 93.25 87 ALA A N 1
ATOM 651 C CA . ALA A 1 87 ? -7.696 1.295 -3.700 1.00 93.25 87 ALA A CA 1
ATOM 652 C C . ALA A 1 87 ? -6.316 1.233 -3.034 1.00 93.25 87 ALA A C 1
ATOM 654 O O . ALA A 1 87 ? -6.130 1.683 -1.904 1.00 93.25 87 ALA A O 1
ATOM 655 N N . VAL A 1 88 ? -5.331 0.731 -3.784 1.00 94.88 88 VAL A N 1
ATOM 656 C CA . VAL A 1 88 ? -3.910 0.782 -3.418 1.00 94.88 88 VAL A CA 1
ATOM 657 C C . VAL A 1 88 ? -3.197 1.700 -4.400 1.00 94.88 88 VAL A C 1
ATOM 659 O O . VAL A 1 88 ? -3.222 1.477 -5.610 1.00 94.88 88 VAL A O 1
ATOM 662 N N . LEU A 1 89 ? -2.584 2.755 -3.872 1.00 94.12 89 LEU A N 1
ATOM 663 C CA . LEU A 1 89 ? -1.913 3.794 -4.649 1.00 94.12 89 LEU A CA 1
ATOM 664 C C . LEU A 1 89 ? -0.390 3.622 -4.580 1.00 94.12 89 LEU A C 1
ATOM 666 O O . LEU A 1 89 ? 0.130 2.942 -3.701 1.00 94.12 89 LEU A O 1
ATOM 670 N N . GLY A 1 90 ? 0.334 4.247 -5.512 1.00 92.50 90 GLY A N 1
ATOM 671 C CA . GLY A 1 90 ? 1.805 4.268 -5.503 1.00 92.50 90 GLY A CA 1
ATOM 672 C C . GLY A 1 90 ? 2.490 3.019 -6.070 1.00 92.50 90 GLY A C 1
ATOM 673 O O . GLY A 1 90 ? 3.715 2.948 -6.068 1.00 92.50 90 GLY A O 1
ATOM 674 N N . LEU A 1 91 ? 1.738 2.055 -6.615 1.00 94.69 91 LEU A N 1
ATOM 675 C CA . LEU A 1 91 ? 2.301 0.865 -7.277 1.00 94.69 91 LEU A CA 1
ATOM 676 C C . LEU A 1 91 ? 2.765 1.119 -8.721 1.00 94.69 91 LEU A C 1
ATOM 678 O O . LEU A 1 91 ? 3.160 0.194 -9.427 1.00 94.69 91 LEU A O 1
ATOM 682 N N . GLN A 1 92 ? 2.733 2.374 -9.159 1.00 92.38 92 GLN A N 1
ATOM 683 C CA . GLN A 1 92 ? 3.255 2.815 -10.443 1.00 92.38 92 GLN A CA 1
ATOM 684 C C . GLN A 1 92 ? 3.783 4.243 -10.340 1.00 92.38 92 GLN A C 1
ATOM 686 O O . GLN A 1 92 ? 3.262 5.045 -9.563 1.00 92.38 92 GLN A O 1
ATOM 691 N N . ASN A 1 93 ? 4.767 4.571 -11.172 1.00 90.62 93 ASN A N 1
ATOM 692 C CA . ASN A 1 93 ? 5.234 5.945 -11.389 1.00 90.62 93 ASN A CA 1
ATOM 693 C C . ASN A 1 93 ? 5.047 6.391 -12.846 1.00 90.62 93 ASN A C 1
ATOM 695 O O . ASN A 1 93 ? 5.769 7.253 -13.344 1.00 90.62 93 ASN A O 1
ATOM 699 N N . VAL A 1 94 ? 4.093 5.773 -13.544 1.00 84.50 94 VAL A N 1
ATOM 700 C CA . VAL A 1 94 ? 3.689 6.199 -14.880 1.00 84.50 94 VAL A CA 1
ATOM 701 C C . VAL A 1 94 ? 2.982 7.541 -14.742 1.00 84.50 94 VAL A C 1
ATOM 703 O O . VAL A 1 94 ? 1.809 7.608 -14.376 1.00 84.50 94 VAL A O 1
ATOM 706 N N . GLU A 1 95 ? 3.709 8.622 -15.001 1.00 73.06 95 GLU A N 1
ATOM 707 C CA . GLU A 1 95 ? 3.127 9.957 -15.016 1.00 73.06 95 GLU A CA 1
ATOM 708 C C . GLU A 1 95 ? 2.166 10.069 -16.199 1.00 73.06 95 GLU A C 1
ATOM 710 O O . GLU A 1 95 ? 2.566 10.189 -17.356 1.00 73.06 95 GLU A O 1
ATOM 715 N N . THR A 1 96 ? 0.872 10.022 -15.904 1.00 62.50 96 THR A N 1
ATOM 716 C CA . THR A 1 96 ? -0.157 10.512 -16.818 1.00 62.50 96 THR A CA 1
ATOM 717 C C . THR A 1 96 ? -0.704 11.783 -16.194 1.00 62.50 96 THR A C 1
ATOM 719 O O . THR A 1 96 ? -1.224 11.748 -15.079 1.00 62.50 96 THR A O 1
ATOM 722 N N . ALA A 1 97 ? -0.557 12.923 -16.869 1.00 51.44 97 ALA A N 1
ATOM 723 C CA . ALA A 1 97 ? -1.154 14.164 -16.395 1.00 51.44 97 ALA A CA 1
ATOM 724 C C . ALA A 1 97 ? -2.680 13.989 -16.324 1.00 51.44 97 ALA A C 1
ATOM 726 O O . ALA A 1 97 ? -3.356 13.908 -17.349 1.00 51.44 97 ALA 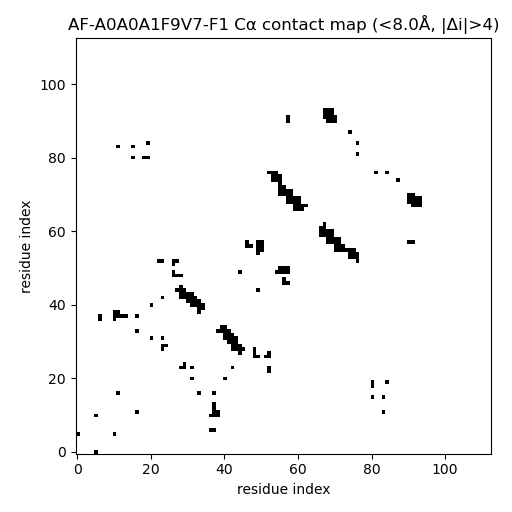A O 1
ATO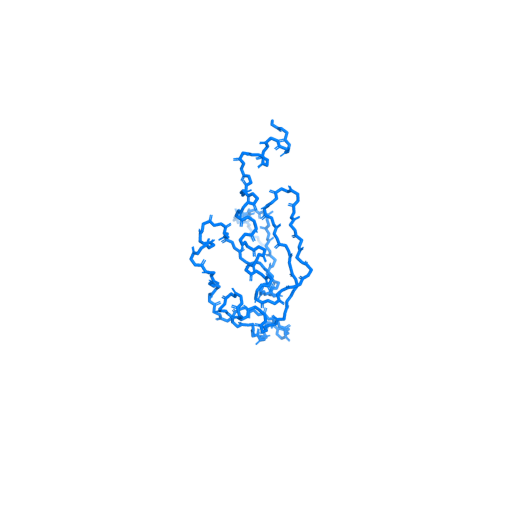M 727 N N . HIS A 1 98 ? -3.230 13.921 -15.113 1.00 49.34 98 HIS A N 1
ATOM 728 C CA . HIS A 1 98 ? -4.668 13.985 -14.901 1.00 49.34 98 HIS A CA 1
ATOM 729 C C . HIS A 1 98 ? -5.062 15.455 -14.800 1.00 49.34 98 HIS A C 1
ATOM 731 O O . HIS A 1 98 ? -4.876 16.088 -13.762 1.00 49.34 98 HIS A O 1
ATOM 737 N N . VAL A 1 99 ? -5.614 16.009 -15.878 1.00 45.47 99 VAL A N 1
ATOM 738 C CA . VAL A 1 99 ? -6.322 17.287 -15.789 1.00 45.47 99 VAL A CA 1
ATOM 739 C C . VAL A 1 99 ? -7.584 17.070 -14.946 1.00 45.47 99 VAL A C 1
ATOM 741 O O . VAL A 1 99 ? -8.603 16.580 -15.426 1.00 45.47 99 VAL A O 1
ATOM 744 N N . GLN A 1 100 ? -7.521 17.390 -13.648 1.00 46.62 100 GLN A N 1
ATOM 745 C CA . GLN A 1 100 ? -8.725 17.606 -12.839 1.00 46.62 100 GLN A CA 1
ATOM 746 C C . GLN A 1 100 ? -9.365 18.926 -13.284 1.00 46.62 100 GLN A C 1
ATOM 748 O O . GLN A 1 100 ? -9.193 19.978 -12.679 1.00 46.62 100 GLN A O 1
ATOM 753 N N . GLY A 1 101 ? -10.049 18.872 -14.415 1.00 45.88 101 GLY A N 1
ATOM 754 C CA . GLY A 1 101 ? -10.700 20.005 -15.050 1.00 45.88 101 GLY A CA 1
ATOM 755 C C . GLY A 1 101 ? -11.181 19.513 -16.396 1.00 45.88 101 GLY A C 1
ATOM 756 O O . GLY A 1 101 ? -10.361 19.210 -17.255 1.00 45.88 101 GLY A O 1
ATOM 757 N N . GLY A 1 102 ? -12.493 19.311 -16.513 1.00 39.44 102 GLY A N 1
ATOM 758 C CA . GLY A 1 102 ? -13.118 18.632 -17.639 1.00 39.44 102 GLY A CA 1
ATOM 759 C C . GLY A 1 102 ? -12.642 19.130 -18.998 1.00 39.44 102 GLY A C 1
ATOM 760 O O . GLY A 1 102 ? -12.221 20.273 -19.166 1.00 39.44 102 GLY A O 1
ATOM 761 N N . ALA A 1 103 ? -12.772 18.249 -19.985 1.00 46.34 103 ALA A N 1
ATOM 762 C CA . ALA A 1 103 ? -12.790 18.651 -21.374 1.00 46.34 103 ALA A CA 1
ATOM 763 C C . ALA A 1 103 ? -13.803 19.796 -21.547 1.00 46.34 103 ALA A C 1
ATOM 765 O O . ALA A 1 103 ? -15.007 19.564 -21.618 1.00 46.34 103 ALA A O 1
ATOM 766 N N . LEU A 1 104 ? -13.317 21.032 -21.636 1.00 43.66 104 LEU A N 1
ATOM 767 C CA . LEU A 1 104 ? -13.976 22.022 -22.465 1.00 43.66 104 LEU A CA 1
ATOM 768 C C . LEU A 1 104 ? -13.540 21.688 -23.885 1.00 43.66 104 LEU A C 1
ATOM 770 O O . LEU A 1 104 ? -12.484 22.100 -24.361 1.00 43.66 104 LEU A O 1
ATOM 774 N N . GLN A 1 105 ? -14.339 20.841 -24.530 1.00 46.84 105 GLN A N 1
ATOM 775 C CA . GLN A 1 105 ? -14.394 20.822 -25.980 1.00 46.84 105 GLN A CA 1
ATOM 776 C C . GLN A 1 105 ? -14.843 22.218 -26.410 1.00 46.84 105 GLN A C 1
ATOM 778 O O . GLN A 1 105 ? -16.033 22.516 -26.393 1.00 46.84 105 GLN A O 1
ATOM 783 N N . ASN A 1 106 ? -13.901 23.072 -26.799 1.00 37.59 106 ASN A N 1
ATOM 784 C CA . ASN A 1 106 ? -14.230 24.163 -27.701 1.00 37.59 106 ASN A CA 1
ATOM 785 C C . ASN A 1 106 ? -14.207 23.579 -29.111 1.00 37.59 106 ASN A C 1
ATOM 787 O O . ASN A 1 106 ? -13.189 23.574 -29.800 1.00 37.59 106 ASN A O 1
ATOM 791 N N . THR A 1 107 ? -15.347 23.029 -29.522 1.00 44.91 107 THR A N 1
ATOM 792 C CA . THR A 1 107 ? -15.713 23.021 -30.933 1.00 44.91 107 THR A CA 1
ATOM 793 C C . THR A 1 107 ? -16.022 24.461 -31.319 1.00 44.91 107 THR A C 1
ATOM 795 O O . THR A 1 107 ? -17.148 24.916 -31.136 1.00 44.91 107 THR A O 1
ATOM 798 N N . GLU A 1 108 ? -15.037 25.178 -31.848 1.00 39.50 108 GLU A N 1
ATOM 799 C CA . GLU A 1 108 ? -15.314 26.331 -32.700 1.00 39.50 108 GLU A CA 1
ATOM 800 C C . GLU A 1 108 ? -14.921 25.970 -34.132 1.00 39.50 108 GLU A C 1
ATOM 802 O O . GLU A 1 108 ? -13.766 25.722 -34.473 1.00 39.50 108 GLU A O 1
ATOM 807 N N . SER A 1 109 ? -15.976 25.823 -34.928 1.00 45.28 109 SER A N 1
ATOM 808 C CA . SER A 1 109 ? -15.996 25.650 -36.371 1.00 45.28 109 SER A CA 1
ATOM 809 C C . SER A 1 109 ? -15.871 27.020 -37.046 1.00 45.28 109 SER A C 1
ATOM 811 O O . SER A 1 109 ? -16.548 27.952 -36.626 1.00 45.28 109 SER A O 1
ATOM 813 N N . GLY A 1 110 ? -15.112 27.094 -38.146 1.00 38.38 110 GLY A N 1
ATOM 814 C CA . GLY A 1 110 ? -15.015 28.258 -39.048 1.00 38.38 110 GLY A CA 1
ATOM 815 C C . GLY A 1 110 ? -13.910 29.238 -38.634 1.00 38.38 110 GLY A C 1
ATOM 816 O O . GLY A 1 110 ? -13.718 29.493 -37.459 1.00 38.38 110 GLY A O 1
ATOM 817 N N . GLU A 1 111 ? -13.092 29.816 -39.505 1.00 36.38 111 GLU A N 1
ATOM 818 C CA . GLU A 1 111 ? -13.251 30.118 -40.924 1.00 36.38 111 GLU A CA 1
ATOM 819 C C . GLU A 1 111 ? -11.844 30.340 -41.512 1.00 36.38 111 GLU A C 1
ATOM 821 O O . GLU A 1 111 ? -10.990 30.970 -40.887 1.00 36.38 111 GLU A O 1
ATOM 826 N N . LYS A 1 112 ? -11.605 29.822 -42.718 1.00 37.94 112 LYS A N 1
ATOM 827 C CA . LYS A 1 112 ? -10.461 30.178 -43.565 1.00 37.94 112 LYS A CA 1
ATOM 828 C C . LYS A 1 112 ? -10.896 31.322 -44.490 1.00 37.94 112 LYS A C 1
ATOM 830 O O . LYS A 1 112 ? -11.964 31.218 -45.091 1.00 37.94 112 LYS A O 1
ATOM 835 N N . PRO A 1 113 ? -10.068 32.357 -44.666 1.00 48.69 113 PRO A N 1
ATOM 836 C CA . PRO A 1 113 ? -9.529 32.615 -46.009 1.00 48.69 113 PRO A CA 1
ATOM 837 C C . PRO A 1 113 ? -7.996 32.528 -46.070 1.00 48.69 113 PRO A C 1
ATOM 839 O O . PRO A 1 113 ? -7.320 33.133 -45.212 1.00 48.69 113 PRO A O 1
#

Sequence (113 aa):
MTPEQFTKRFAPTEADVGKVVEHLEKSGFINIVVSPNRQLISAEGTAATVQVGFHTTLKNFYLNGVKVFANADAVQVPSALAGIVDAVLGLQNVETAHVQGGALQNTESGEKP

Solvent-accessible surface area (backbone atoms only — not comparable to full-atom values): 7206 Å² total; per-residue (Å²): 132,54,74,68,60,45,33,75,72,72,32,64,52,72,70,58,51,47,55,53,50,51,48,38,49,76,30,58,36,39,80,72,44,71,41,96,55,52,80,47,74,48,64,45,66,51,61,67,25,42,29,66,50,23,66,22,46,65,42,80,47,72,59,97,85,41,82,34,40,31,55,75,48,73,78,46,70,60,76,93,42,62,91,73,60,91,78,86,79,82,61,48,67,72,85,68,91,76,73,94,60,75,88,76,77,79,84,75,81,84,84,86,134

pLDDT: mean 85.17, std 18.74, range [36.38, 98.56]

InterPro domains:
  IPR015366 Peptidase S53, activation domain [PF09286] (1-93)
  IPR015366 Peptidase S53, activation domain [SM00944] (1-94)
  IPR015366 Peptidase S53, activation domain [cd11377] (1-91)